Protein AF-A0AAU6HCG2-F1 (afdb_monomer)

Structure (mmCIF, N/CA/C/O backbone):
data_AF-A0AAU6HCG2-F1
#
_entry.id   AF-A0AAU6HCG2-F1
#
loop_
_atom_site.group_PDB
_atom_site.id
_atom_site.type_symbol
_atom_site.label_atom_id
_atom_site.label_alt_id
_atom_site.label_comp_id
_atom_site.label_asym_id
_atom_site.label_entity_id
_atom_site.label_seq_id
_atom_site.pdbx_PDB_ins_code
_atom_site.Cartn_x
_atom_site.Cartn_y
_atom_site.Cartn_z
_atom_site.occupancy
_atom_site.B_iso_or_equiv
_atom_site.auth_seq_id
_atom_site.auth_comp_id
_atom_site.auth_asym_id
_atom_site.auth_atom_id
_atom_site.pdbx_PDB_model_num
ATOM 1 N N . MET A 1 1 ? 17.289 -7.299 -25.447 1.00 36.31 1 MET A N 1
ATOM 2 C CA . MET A 1 1 ? 17.869 -7.165 -24.096 1.00 36.31 1 MET A CA 1
ATOM 3 C C . MET A 1 1 ? 16.781 -6.554 -23.236 1.00 36.31 1 MET A C 1
ATOM 5 O O . MET A 1 1 ? 16.420 -5.418 -23.496 1.00 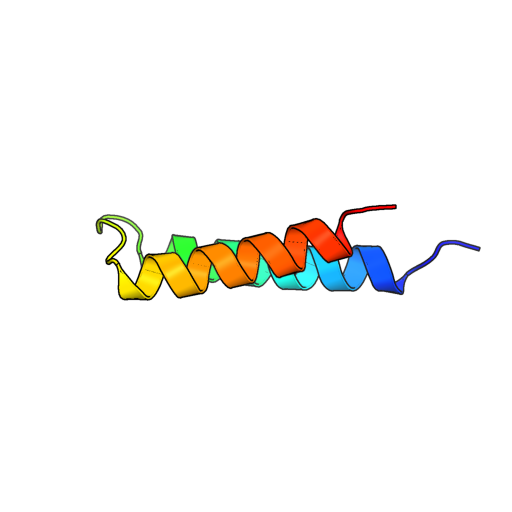36.31 1 MET A O 1
ATOM 9 N N . ALA A 1 2 ? 16.143 -7.353 -22.379 1.00 48.78 2 ALA A N 1
ATOM 10 C CA . ALA A 1 2 ? 15.024 -6.897 -21.558 1.00 48.78 2 ALA A CA 1
ATOM 11 C C . ALA A 1 2 ? 15.557 -5.990 -20.448 1.00 48.78 2 ALA A C 1
ATOM 13 O O . ALA A 1 2 ? 16.541 -6.352 -19.811 1.00 48.78 2 ALA A O 1
ATOM 14 N N . THR A 1 3 ? 14.942 -4.826 -20.266 1.00 49.97 3 THR A N 1
ATOM 15 C CA . THR A 1 3 ? 15.201 -3.853 -19.202 1.00 49.97 3 THR A CA 1
ATOM 16 C C . THR A 1 3 ? 14.761 -4.475 -17.868 1.00 49.97 3 THR A C 1
ATOM 18 O O . THR A 1 3 ? 13.564 -4.487 -17.596 1.00 49.97 3 THR A O 1
ATOM 21 N N . PRO A 1 4 ? 15.655 -5.038 -17.029 1.00 58.84 4 PRO A N 1
ATOM 22 C CA . PRO A 1 4 ? 15.217 -5.767 -15.839 1.00 58.84 4 PRO A CA 1
ATOM 23 C C . PRO A 1 4 ? 14.839 -4.809 -14.701 1.00 58.84 4 PRO A C 1
ATOM 25 O O . PRO A 1 4 ? 14.010 -5.145 -13.868 1.00 58.84 4 PRO A O 1
ATOM 28 N N . CYS A 1 5 ? 15.409 -3.597 -14.673 1.00 60.19 5 CYS A N 1
ATOM 29 C 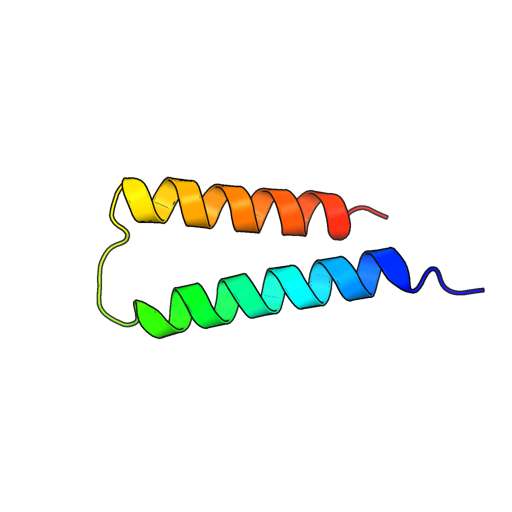CA . CYS A 1 5 ? 15.282 -2.696 -13.525 1.00 60.19 5 CYS A CA 1
ATOM 30 C C . CYS A 1 5 ? 13.881 -2.109 -13.321 1.00 60.19 5 CYS A C 1
ATOM 32 O O . CYS A 1 5 ? 13.488 -1.902 -12.179 1.00 60.19 5 CYS A O 1
ATOM 34 N N . ALA A 1 6 ? 13.140 -1.812 -14.393 1.00 61.47 6 ALA A N 1
ATOM 35 C CA . ALA A 1 6 ? 11.825 -1.178 -14.266 1.00 61.47 6 ALA A CA 1
ATOM 36 C C . ALA A 1 6 ? 10.770 -2.170 -13.746 1.00 61.47 6 ALA A C 1
ATOM 38 O O . ALA A 1 6 ? 10.008 -1.852 -12.837 1.00 61.47 6 ALA A O 1
ATOM 39 N N . THR A 1 7 ? 10.788 -3.407 -14.255 1.00 68.12 7 THR A N 1
ATOM 40 C CA . THR A 1 7 ? 9.892 -4.473 -13.787 1.00 68.12 7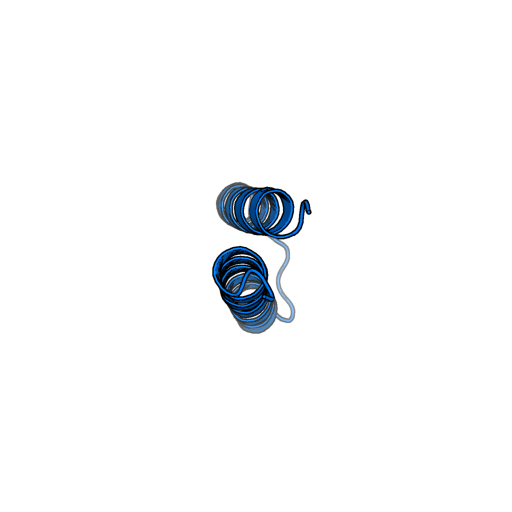 THR A CA 1
ATOM 41 C C . THR A 1 7 ? 10.202 -4.878 -12.346 1.00 68.12 7 THR A C 1
ATOM 43 O O . THR A 1 7 ? 9.277 -4.986 -11.551 1.00 68.12 7 THR A O 1
ATOM 46 N N . ASP A 1 8 ? 11.482 -4.998 -11.977 1.00 79.69 8 ASP A N 1
ATOM 47 C CA . ASP A 1 8 ? 11.891 -5.355 -10.609 1.00 79.69 8 ASP A CA 1
ATOM 48 C C . ASP A 1 8 ? 11.452 -4.287 -9.585 1.00 79.69 8 ASP A C 1
ATOM 50 O O . ASP A 1 8 ? 10.851 -4.602 -8.559 1.00 79.69 8 ASP A O 1
ATOM 54 N N . ALA A 1 9 ? 11.626 -3.000 -9.911 1.00 80.25 9 ALA A N 1
ATOM 55 C CA . ALA A 1 9 ? 11.168 -1.898 -9.063 1.00 80.25 9 ALA A CA 1
ATOM 56 C C . ALA A 1 9 ? 9.633 -1.842 -8.929 1.00 80.25 9 ALA A C 1
ATOM 58 O O . ALA A 1 9 ? 9.114 -1.599 -7.835 1.00 80.25 9 ALA A O 1
ATOM 59 N N . ALA A 1 10 ? 8.899 -2.095 -10.017 1.00 83.88 10 ALA A N 1
ATOM 60 C CA . ALA A 1 10 ? 7.442 -2.171 -9.985 1.00 83.88 10 ALA A CA 1
ATOM 61 C C . ALA A 1 10 ? 6.954 -3.368 -9.150 1.00 83.88 10 ALA A C 1
ATOM 63 O O . ALA A 1 10 ? 6.001 -3.232 -8.380 1.00 83.88 10 ALA A O 1
ATOM 64 N N . ASP A 1 11 ? 7.612 -4.522 -9.239 1.00 86.38 11 ASP A N 1
ATOM 65 C CA . ASP A 1 11 ? 7.252 -5.704 -8.454 1.00 86.38 11 ASP A CA 1
ATOM 66 C C . ASP A 1 11 ? 7.502 -5.493 -6.954 1.00 86.38 11 ASP A C 1
ATOM 68 O O . ASP A 1 11 ? 6.628 -5.800 -6.137 1.00 86.38 11 ASP A O 1
ATOM 72 N N . VAL A 1 12 ? 8.625 -4.865 -6.584 1.00 86.62 12 VAL A N 1
ATOM 73 C CA . VAL A 1 12 ? 8.934 -4.495 -5.192 1.00 86.62 12 VAL A CA 1
ATOM 74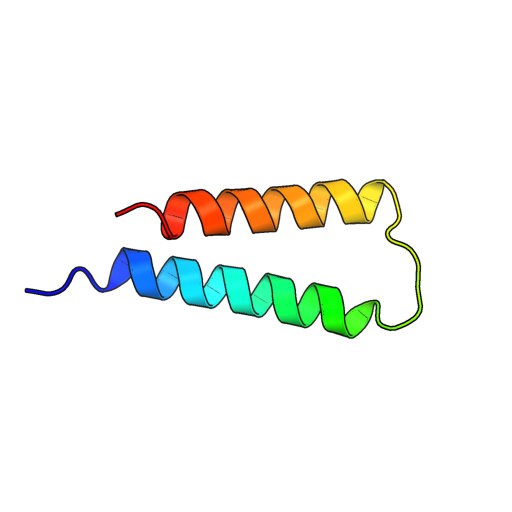 C C . VAL A 1 12 ? 7.897 -3.518 -4.626 1.00 86.62 12 VAL A C 1
ATOM 76 O O . VAL A 1 12 ? 7.391 -3.722 -3.518 1.00 86.62 12 VAL A O 1
ATOM 79 N N . ALA A 1 13 ? 7.527 -2.480 -5.384 1.00 87.00 13 ALA A N 1
ATOM 80 C CA . ALA A 1 13 ? 6.507 -1.522 -4.956 1.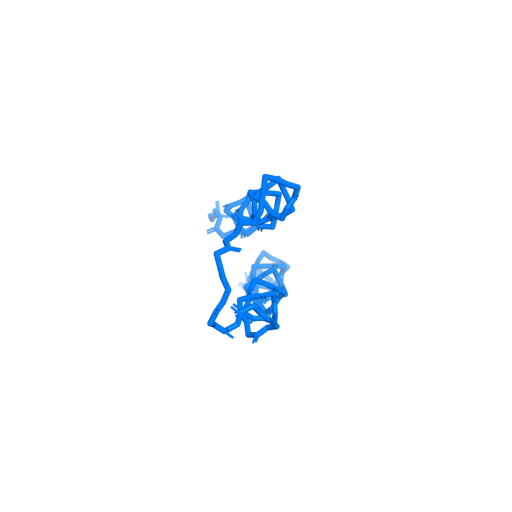00 87.00 13 ALA A CA 1
ATOM 81 C C . ALA A 1 13 ? 5.124 -2.184 -4.808 1.00 87.00 13 ALA A C 1
ATOM 83 O O . ALA A 1 13 ? 4.405 -1.934 -3.839 1.00 87.00 13 ALA A O 1
ATOM 84 N N . ASN A 1 14 ? 4.764 -3.090 -5.720 1.00 85.50 14 ASN A N 1
ATOM 85 C CA . ASN A 1 14 ? 3.505 -3.831 -5.660 1.00 85.50 14 ASN A CA 1
ATOM 86 C C . ASN A 1 14 ? 3.457 -4.784 -4.452 1.00 85.50 14 ASN A C 1
ATOM 88 O O . ASN A 1 14 ? 2.427 -4.905 -3.786 1.00 85.50 14 ASN A O 1
ATOM 92 N N . GLU A 1 15 ? 4.572 -5.435 -4.111 1.00 89.12 15 GLU A N 1
ATOM 93 C CA . GLU A 1 15 ? 4.662 -6.261 -2.906 1.00 89.12 15 GLU A CA 1
ATOM 94 C C . GLU A 1 15 ? 4.497 -5.427 -1.627 1.00 89.12 15 GLU A C 1
ATOM 96 O O . GLU A 1 15 ? 3.752 -5.826 -0.725 1.00 89.12 15 GLU A O 1
ATOM 101 N N . ALA A 1 16 ? 5.122 -4.248 -1.561 1.00 88.69 16 ALA A N 1
ATOM 102 C CA . ALA A 1 16 ? 4.953 -3.319 -0.446 1.00 88.69 16 ALA A CA 1
ATOM 103 C C . ALA A 1 16 ? 3.486 -2.884 -0.289 1.00 88.69 16 ALA A C 1
ATOM 105 O O . ALA A 1 16 ? 2.939 -2.963 0.812 1.00 88.69 16 ALA A O 1
ATOM 106 N N . ILE A 1 17 ? 2.811 -2.545 -1.395 1.00 88.06 17 ILE A N 1
ATOM 107 C CA . ILE A 1 17 ? 1.375 -2.232 -1.418 1.00 88.06 17 ILE A CA 1
ATOM 108 C C . ILE A 1 17 ? 0.542 -3.408 -0.888 1.00 88.06 17 ILE A C 1
ATOM 110 O O . ILE A 1 17 ? -0.356 -3.212 -0.069 1.00 88.06 17 ILE A O 1
ATOM 114 N N . ARG A 1 18 ? 0.828 -4.643 -1.316 1.00 88.19 18 ARG A N 1
ATOM 115 C CA . ARG A 1 18 ? 0.095 -5.835 -0.855 1.00 88.19 18 ARG A CA 1
ATOM 116 C C . ARG A 1 18 ? 0.285 -6.094 0.635 1.00 88.19 18 ARG A C 1
ATOM 118 O O . ARG A 1 18 ? -0.694 -6.396 1.314 1.00 88.19 18 ARG A O 1
ATOM 125 N N . ARG A 1 19 ? 1.509 -5.960 1.154 1.00 89.31 19 ARG A N 1
ATOM 126 C CA . ARG A 1 19 ? 1.799 -6.097 2.593 1.00 89.31 19 ARG A CA 1
ATOM 127 C C . ARG A 1 19 ? 1.096 -5.018 3.404 1.00 89.31 19 ARG A C 1
ATOM 129 O O . ARG A 1 19 ? 0.478 -5.341 4.416 1.00 89.31 19 ARG A O 1
ATOM 136 N N . PHE A 1 20 ? 1.136 -3.779 2.918 1.00 84.50 20 PHE A N 1
ATOM 137 C CA . PHE A 1 20 ? 0.415 -2.664 3.510 1.00 84.50 20 PHE A CA 1
ATOM 138 C C . PHE A 1 20 ? -1.080 -2.981 3.575 1.00 84.50 20 PHE A C 1
ATOM 140 O O . PHE A 1 20 ? -1.626 -3.060 4.663 1.00 84.50 20 PHE A O 1
ATOM 147 N N . MET A 1 21 ? -1.728 -3.320 2.455 1.00 84.88 21 MET A N 1
ATOM 148 C CA . MET A 1 21 ? -3.147 -3.717 2.415 1.00 84.88 21 MET A CA 1
ATOM 149 C C . MET A 1 21 ? -3.474 -4.917 3.328 1.00 84.88 21 MET A C 1
ATOM 151 O O . MET A 1 21 ? -4.543 -4.942 3.938 1.00 84.88 21 MET A O 1
ATOM 155 N N . ALA A 1 22 ? -2.575 -5.902 3.437 1.00 87.19 22 ALA A N 1
ATOM 156 C CA . ALA A 1 22 ? -2.760 -7.086 4.276 1.00 87.19 22 ALA A CA 1
ATOM 157 C C . ALA A 1 22 ? -2.729 -6.761 5.780 1.00 87.19 22 ALA A C 1
ATOM 159 O O . ALA A 1 22 ? -3.529 -7.307 6.538 1.00 87.19 22 ALA A O 1
ATOM 160 N N . ALA A 1 23 ? -1.858 -5.844 6.213 1.00 83.81 23 ALA A N 1
ATOM 161 C CA . ALA A 1 23 ? -1.765 -5.410 7.610 1.00 83.81 23 ALA A CA 1
ATOM 162 C C . ALA A 1 23 ? -3.031 -4.678 8.102 1.00 83.81 23 ALA A C 1
ATOM 164 O O . ALA A 1 23 ? -3.338 -4.694 9.293 1.00 83.81 23 ALA A O 1
ATOM 165 N N . ARG A 1 24 ? -3.793 -4.081 7.178 1.00 80.31 24 ARG A N 1
ATOM 166 C CA . ARG A 1 24 ? -5.016 -3.291 7.437 1.00 80.31 24 ARG A CA 1
ATOM 167 C C . ARG A 1 24 ? -6.315 -4.032 7.114 1.00 80.31 24 ARG A C 1
ATOM 169 O O . ARG A 1 24 ? -7.375 -3.406 7.085 1.00 80.31 24 ARG A O 1
ATOM 176 N N . VAL A 1 25 ? -6.287 -5.349 6.883 1.00 79.50 25 VAL A N 1
ATOM 177 C CA . VAL A 1 25 ? -7.516 -6.125 6.625 1.00 79.50 25 VAL A CA 1
ATOM 178 C C . VAL A 1 25 ? -8.535 -5.886 7.746 1.00 79.50 25 VAL A C 1
ATOM 180 O O . VAL A 1 25 ? -8.306 -6.226 8.903 1.00 79.50 25 VAL A O 1
ATOM 183 N N . GLY A 1 26 ? -9.672 -5.282 7.388 1.00 76.50 26 GLY A N 1
ATOM 184 C CA . GLY A 1 26 ? -10.768 -4.984 8.314 1.00 76.50 26 GLY A CA 1
ATOM 185 C C . GLY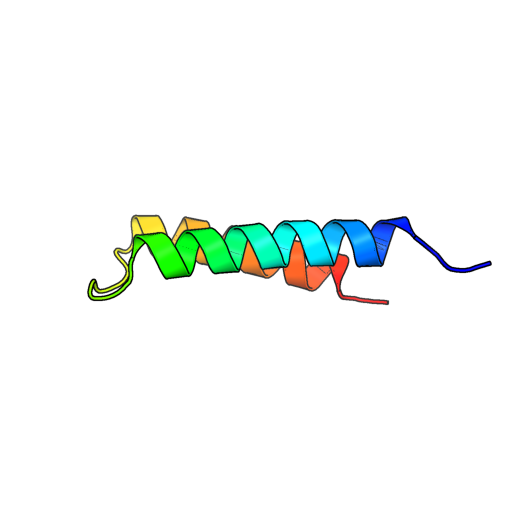 A 1 26 ? -10.716 -3.612 8.998 1.00 76.50 26 GLY A C 1
ATOM 186 O O . GLY A 1 26 ? -11.554 -3.359 9.862 1.00 76.50 26 GLY A O 1
ATOM 187 N N . ARG A 1 27 ? -9.788 -2.717 8.628 1.00 78.88 27 ARG A N 1
ATOM 188 C CA . ARG A 1 27 ? -9.723 -1.340 9.147 1.00 78.88 27 ARG A CA 1
ATOM 189 C C . ARG A 1 27 ? -9.813 -0.289 8.029 1.00 78.88 27 ARG A C 1
ATOM 191 O O . ARG A 1 27 ? -9.279 -0.515 6.943 1.00 78.88 27 ARG A O 1
ATOM 198 N N . PRO A 1 28 ? -10.503 0.844 8.267 1.00 79.44 28 PRO A N 1
ATOM 199 C CA . PRO A 1 28 ? -10.483 1.974 7.347 1.00 79.44 28 PRO A CA 1
ATOM 200 C C . PRO A 1 28 ? -9.084 2.594 7.299 1.00 79.44 28 PRO A C 1
ATOM 202 O O . PRO A 1 28 ? -8.382 2.596 8.306 1.00 79.44 28 PRO A O 1
ATOM 205 N N . LEU A 1 29 ? -8.717 3.123 6.133 1.00 79.94 29 LEU A N 1
ATOM 206 C CA . LEU A 1 29 ? -7.461 3.836 5.926 1.00 79.94 29 LEU A CA 1
ATOM 207 C C . LEU A 1 29 ? -7.497 5.160 6.691 1.00 79.94 29 LEU A C 1
ATOM 209 O O . LEU A 1 29 ? -8.419 5.954 6.483 1.00 79.94 29 LEU A O 1
ATOM 213 N N . TRP A 1 30 ? -6.542 5.389 7.586 1.00 85.75 30 TRP A N 1
ATOM 214 C CA . TRP A 1 30 ? -6.399 6.690 8.234 1.00 85.75 30 TRP A CA 1
ATOM 215 C C . TRP A 1 30 ? -5.723 7.703 7.302 1.00 85.75 30 TRP A C 1
ATOM 217 O O . TRP A 1 30 ? -5.048 7.300 6.355 1.00 85.75 30 TRP A O 1
ATOM 227 N N . PRO A 1 31 ? -5.892 9.015 7.534 1.00 85.38 31 PRO A N 1
ATOM 228 C CA . PRO A 1 31 ? -5.290 10.045 6.689 1.00 85.38 31 PRO A CA 1
ATOM 229 C C . PRO A 1 31 ? -3.767 9.903 6.562 1.00 85.38 31 PRO A C 1
ATOM 231 O O . PRO A 1 31 ? -3.243 10.013 5.459 1.00 85.38 31 PRO A O 1
ATOM 234 N N . GLU A 1 32 ? -3.065 9.571 7.651 1.00 82.19 32 GLU A N 1
ATOM 235 C CA . GLU A 1 32 ? -1.613 9.336 7.607 1.00 82.19 32 GLU A CA 1
ATOM 236 C C . GLU A 1 32 ? -1.241 8.088 6.783 1.00 82.19 32 GLU A C 1
ATOM 238 O O . GLU A 1 32 ? -0.277 8.085 6.021 1.00 82.19 32 GLU A O 1
ATOM 243 N N . GLU A 1 33 ? -2.043 7.026 6.886 1.00 85.06 33 GLU A N 1
ATOM 244 C CA . GLU A 1 33 ? -1.891 5.807 6.082 1.00 85.06 33 GLU A CA 1
ATOM 245 C C . GLU A 1 33 ? -2.215 6.055 4.602 1.00 85.06 33 GLU A C 1
ATOM 247 O O . GLU A 1 33 ? -1.722 5.350 3.720 1.00 85.06 33 GLU A O 1
ATOM 252 N N . GLN A 1 34 ? -3.046 7.056 4.312 1.00 87.06 34 GLN A N 1
ATOM 253 C CA . GLN A 1 34 ? -3.384 7.442 2.953 1.00 87.06 34 GLN A CA 1
ATOM 254 C C . GLN A 1 34 ? -2.208 8.096 2.235 1.00 87.06 34 GLN A C 1
ATOM 256 O O . GLN A 1 34 ? -1.932 7.719 1.098 1.00 87.06 34 GLN A O 1
ATOM 261 N N . GLU A 1 35 ? -1.471 8.987 2.898 1.00 89.50 35 GLU A N 1
ATOM 262 C CA . GLU A 1 35 ? -0.245 9.560 2.328 1.00 89.50 35 GLU A CA 1
ATOM 263 C C . GLU A 1 35 ? 0.809 8.478 2.050 1.00 89.50 35 GLU A C 1
ATOM 265 O O . GLU A 1 35 ? 1.443 8.491 0.993 1.00 89.50 35 GLU A O 1
ATOM 270 N N . GLU A 1 36 ? 0.977 7.507 2.955 1.00 86.62 36 GLU A N 1
ATOM 271 C CA . GLU A 1 36 ? 1.905 6.386 2.749 1.00 86.62 36 GLU A CA 1
ATOM 272 C C . GLU A 1 36 ? 1.468 5.506 1.566 1.00 86.62 36 GLU A C 1
ATOM 274 O O . GLU A 1 36 ? 2.279 5.138 0.710 1.00 86.62 36 GLU A O 1
ATOM 279 N N . TYR A 1 37 ? 0.168 5.225 1.458 1.00 88.06 37 TYR A N 1
ATOM 280 C CA . TYR A 1 37 ? -0.395 4.476 0.338 1.00 88.06 37 TYR A CA 1
ATOM 281 C C . TYR A 1 37 ? -0.201 5.188 -1.003 1.00 88.06 37 TYR A C 1
ATOM 283 O O . TYR A 1 37 ? 0.178 4.551 -1.986 1.00 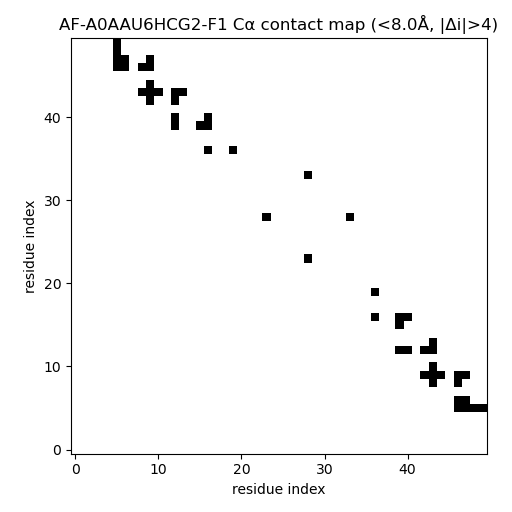88.06 37 TYR A O 1
ATOM 291 N N . GLU A 1 38 ? -0.444 6.498 -1.050 1.00 90.69 38 GLU A N 1
ATOM 292 C CA . GLU A 1 38 ? -0.300 7.319 -2.254 1.00 90.69 38 GLU A CA 1
ATOM 293 C C . GLU A 1 38 ? 1.162 7.407 -2.710 1.00 90.69 38 GLU A C 1
ATOM 295 O O . GLU A 1 38 ? 1.431 7.303 -3.909 1.00 90.69 38 GLU A O 1
ATOM 300 N N . GLN A 1 39 ? 2.120 7.498 -1.780 1.00 89.12 39 GLN A N 1
ATOM 301 C CA . GLN A 1 39 ? 3.552 7.443 -2.098 1.00 89.12 39 GLN A CA 1
ATOM 302 C C . GLN A 1 39 ? 3.961 6.091 -2.698 1.00 89.12 39 GLN A C 1
ATOM 304 O O . GLN A 1 39 ? 4.669 6.050 -3.708 1.00 89.12 39 GLN A O 1
ATOM 309 N N . LEU A 1 40 ? 3.485 4.984 -2.119 1.00 88.06 40 LEU A N 1
ATOM 310 C CA . LEU A 1 40 ? 3.726 3.640 -2.653 1.00 88.06 40 LEU A CA 1
ATOM 311 C C . LEU A 1 40 ? 3.123 3.472 -4.058 1.00 88.06 40 LEU A C 1
ATOM 313 O O . LEU A 1 40 ? 3.751 2.885 -4.942 1.00 88.06 40 LEU A O 1
ATOM 317 N N . LEU A 1 41 ? 1.931 4.028 -4.286 1.00 89.44 41 LEU A N 1
ATOM 318 C CA . LEU A 1 41 ? 1.255 4.028 -5.585 1.00 89.44 41 LEU A CA 1
ATOM 319 C C . LEU A 1 41 ? 1.994 4.862 -6.631 1.00 89.44 41 LEU A C 1
ATOM 321 O O . LEU A 1 41 ? 2.115 4.423 -7.772 1.00 89.44 41 LEU A O 1
ATOM 325 N N . ALA A 1 42 ? 2.504 6.035 -6.255 1.00 89.88 42 ALA A N 1
ATOM 326 C CA . ALA A 1 42 ? 3.302 6.875 -7.138 1.00 89.88 42 ALA A CA 1
ATOM 327 C C . ALA A 1 42 ? 4.608 6.173 -7.538 1.00 89.88 42 ALA A C 1
ATOM 329 O O . ALA A 1 42 ? 4.934 6.122 -8.721 1.00 89.88 42 ALA A O 1
ATOM 330 N N . ALA A 1 43 ? 5.311 5.556 -6.582 1.00 88.25 43 ALA A N 1
ATOM 331 C CA . ALA A 1 43 ? 6.530 4.794 -6.856 1.00 88.25 43 ALA A CA 1
ATOM 332 C C . ALA A 1 43 ? 6.272 3.609 -7.801 1.00 88.25 43 ALA A C 1
ATOM 334 O O . ALA A 1 43 ? 7.031 3.392 -8.747 1.00 88.25 43 ALA A O 1
ATOM 335 N N . TRP A 1 44 ? 5.171 2.878 -7.591 1.00 87.56 44 TRP A N 1
ATOM 336 C CA . TRP A 1 44 ? 4.746 1.824 -8.509 1.00 87.56 44 TRP A CA 1
ATOM 337 C C . TRP A 1 44 ? 4.406 2.376 -9.896 1.00 87.56 44 TRP A C 1
ATOM 339 O O . TRP A 1 44 ? 4.849 1.816 -10.893 1.00 87.56 44 TRP A O 1
ATOM 349 N N . ALA A 1 45 ? 3.652 3.474 -9.976 1.00 88.44 45 ALA A N 1
ATOM 350 C CA . ALA A 1 45 ? 3.235 4.066 -11.243 1.00 88.44 45 ALA A CA 1
ATOM 351 C C . ALA A 1 45 ? 4.427 4.572 -12.067 1.00 88.44 45 ALA A C 1
ATOM 353 O O . ALA A 1 45 ? 4.449 4.359 -13.275 1.00 88.44 45 ALA A O 1
ATOM 354 N N . GLU A 1 46 ? 5.420 5.199 -11.435 1.00 88.94 46 GLU A N 1
ATOM 355 C CA . GLU A 1 46 ? 6.653 5.627 -12.105 1.00 88.94 46 GLU A CA 1
ATOM 356 C C . GLU A 1 46 ? 7.475 4.426 -12.595 1.00 88.94 46 GLU A C 1
ATOM 358 O O . GLU A 1 46 ? 7.947 4.435 -13.729 1.00 88.94 46 GLU A O 1
ATOM 363 N N . ALA A 1 47 ? 7.595 3.366 -11.789 1.00 83.81 47 ALA A N 1
ATOM 364 C CA . ALA A 1 47 ? 8.327 2.155 -12.169 1.00 83.81 47 ALA A CA 1
ATOM 365 C C . ALA A 1 47 ? 7.601 1.305 -13.230 1.00 83.81 47 ALA A C 1
ATOM 367 O O . ALA A 1 47 ? 8.242 0.614 -14.019 1.00 83.81 47 ALA A O 1
ATOM 368 N N . ALA A 1 48 ? 6.267 1.348 -13.256 1.00 82.94 48 ALA A N 1
ATOM 369 C CA . ALA A 1 48 ? 5.431 0.602 -14.192 1.00 82.94 48 ALA A CA 1
ATOM 370 C C . ALA A 1 48 ? 5.273 1.294 -15.556 1.00 82.94 48 ALA A C 1
ATOM 372 O O . ALA A 1 48 ? 4.727 0.684 -16.483 1.00 82.94 48 ALA A O 1
ATOM 373 N N . ARG A 1 49 ? 5.713 2.554 -15.703 1.00 77.81 49 ARG A N 1
ATOM 374 C CA . ARG A 1 49 ? 5.739 3.214 -17.013 1.00 77.81 49 ARG A CA 1
ATOM 375 C C . ARG A 1 49 ? 6.901 2.664 -17.863 1.00 77.81 49 ARG A C 1
ATOM 377 O O . ARG A 1 49 ? 8.007 2.535 -17.345 1.00 77.81 49 ARG A O 1
ATOM 384 N N . PRO A 1 50 ? 6.642 2.309 -19.137 1.00 61.12 50 PRO A N 1
ATOM 385 C CA . PRO A 1 50 ? 7.627 1.709 -20.040 1.00 61.12 50 PRO A CA 1
ATOM 386 C C . PRO A 1 50 ? 8.707 2.685 -20.522 1.00 61.12 50 PRO A C 1
ATOM 388 O O . PRO A 1 50 ? 8.419 3.902 -20.604 1.00 61.12 50 PRO A O 1
#

Mean predicted aligned error: 6.47 Å

pLDDT: me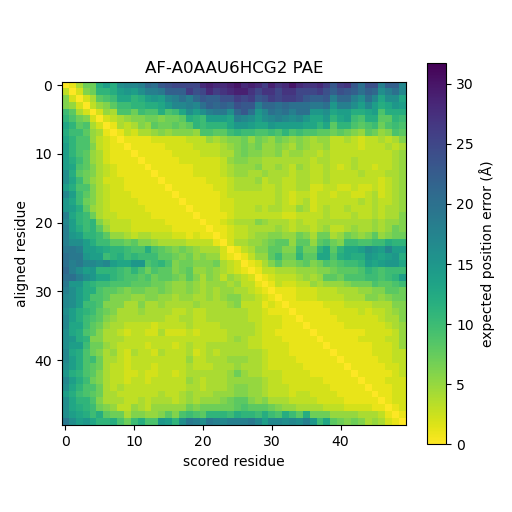an 80.54, std 12.02, range [36.31, 90.69]

Nearest PDB structures (foldseek):
  6s7o-assembly1_F  TM=8.083E-01  e=4.510E+00  Homo sapiens
  6s7t-assembly1_F  TM=8.380E-01  e=4.822E+00  Homo sapiens
  6zqt-assembly1_C  TM=8.201E-01  e=4.822E+00  Homo sapiens
  8b6l-assembly1_P  TM=7.959E-01  e=5.155E+00  Homo sapiens
  6gxn-assembly1_v  TM=6.385E-01  e=8.800E+00  Escherichia coli

Solvent-accessible surface area (backbone atoms only — not comparable to full-atom values): 2914 Å² total; per-residue (Å²): 133,83,75,62,67,41,57,51,48,19,51,53,30,49,50,52,51,51,53,53,55,58,78,41,70,94,56,83,80,48,75,73,54,44,57,55,50,51,52,43,50,49,52,21,54,63,28,64,53,132

Sequence (50 aa):
MATPCATDAADVANEAIRRFMAARVGRPLWPEEQEEYEQLLAAWAEAARP

Foldseek 3Di:
DDPVQLVVQLVVLVVVLVVLCVVQVPHDQDPVNVVVNVVS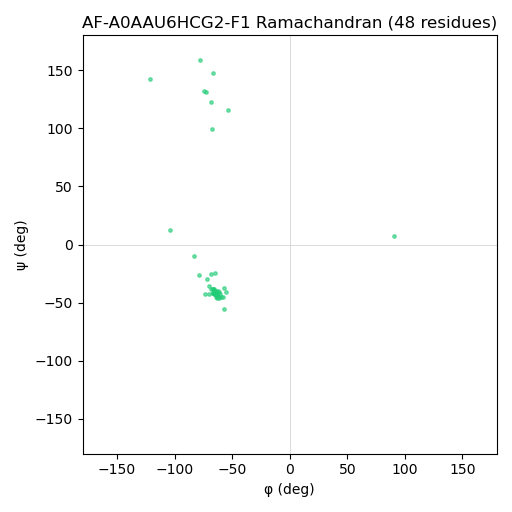VVSNVVSPDD

Radius of gyration: 12.59 Å; Cα contacts (8 Å, |Δi|>4): 26; chains: 1; bounding box: 29×17×33 Å

Secondary structure (DSSP, 8-state):
---HHHHHHHHHHHHHHHHHHHHTTTSPPPHHHHHHHHHHHHHHHHHH--